Protein AF-A0A954L9C6-F1 (afdb_monomer_lite)

F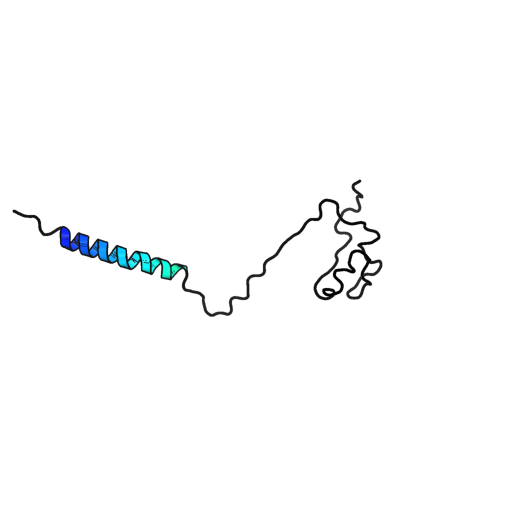oldseek 3Di:
DDDPDPPVVVVVVVVCCVVVVVVVVCVVPPPPPPPPPPPDDDDDDDDDPVDDDCVQQDFPDDDLDTDHGPVCVVVPVCSVPDDDDPPPDPPDDDD

Radius of gyration: 31.83 Å; chains: 1; bounding box: 58×34×86 Å

Structure (mmCIF, N/CA/C/O backbone):
data_AF-A0A954L9C6-F1
#
_entry.id   AF-A0A954L9C6-F1
#
loop_
_atom_site.group_PDB
_atom_site.id
_atom_site.type_symbol
_atom_site.label_atom_id
_atom_site.label_alt_id
_atom_site.label_comp_id
_atom_site.label_asym_id
_atom_site.label_entity_id
_atom_site.label_seq_id
_atom_site.pdbx_PDB_ins_code
_atom_site.Cartn_x
_atom_site.Cartn_y
_atom_site.Cartn_z
_atom_site.occupancy
_atom_site.B_iso_or_equiv
_atom_site.auth_seq_id
_atom_site.auth_comp_id
_atom_site.auth_asym_id
_atom_site.auth_atom_id
_atom_site.pdbx_PDB_model_num
ATOM 1 N N . MET A 1 1 ? -47.435 11.974 69.155 1.00 36.97 1 MET A N 1
ATOM 2 C CA . MET A 1 1 ? -46.127 11.388 68.784 1.00 36.97 1 MET A CA 1
ATOM 3 C C . MET A 1 1 ? -46.316 10.535 67.526 1.00 36.97 1 MET A C 1
ATOM 5 O O . MET A 1 1 ? -46.675 9.375 67.638 1.00 36.97 1 MET A O 1
ATOM 9 N N . PHE A 1 2 ? -46.179 11.115 66.326 1.00 45.31 2 PHE A N 1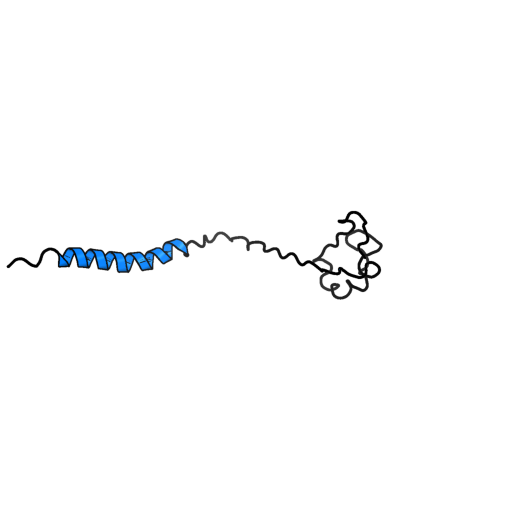
ATOM 10 C CA . PHE A 1 2 ? -46.410 10.421 65.044 1.00 45.31 2 PHE A CA 1
ATOM 11 C C . PHE A 1 2 ? -45.161 10.528 64.161 1.00 45.31 2 PHE A C 1
ATOM 13 O O . PHE A 1 2 ? -44.900 11.590 63.613 1.00 45.31 2 PHE A O 1
ATOM 20 N N . PHE A 1 3 ? -44.379 9.449 64.028 1.00 49.06 3 PHE A N 1
ATOM 21 C CA . PHE A 1 3 ? -43.142 9.469 63.222 1.00 49.06 3 PHE A CA 1
ATOM 22 C C . PHE A 1 3 ? -42.870 8.210 62.372 1.00 49.06 3 PHE A C 1
ATOM 24 O O . PHE A 1 3 ? -41.736 7.989 61.948 1.00 49.06 3 PHE A O 1
ATOM 31 N N . ILE A 1 4 ? -43.865 7.353 62.103 1.00 53.69 4 ILE A N 1
ATOM 32 C CA . ILE A 1 4 ? -43.578 5.966 61.659 1.00 53.69 4 ILE A CA 1
ATOM 33 C C . ILE A 1 4 ? -44.101 5.560 60.261 1.00 53.69 4 ILE A C 1
ATOM 35 O O . ILE A 1 4 ? -43.740 4.492 59.776 1.00 53.69 4 ILE A O 1
ATOM 39 N N . SER A 1 5 ? -44.830 6.403 59.518 1.00 55.19 5 SER A N 1
ATOM 40 C CA . SER A 1 5 ? -45.390 5.978 58.210 1.00 55.19 5 SER A CA 1
ATOM 41 C C . SER A 1 5 ? -44.496 6.254 56.975 1.00 55.19 5 SER A C 1
ATOM 43 O O . SER A 1 5 ? -44.640 5.600 55.944 1.00 55.19 5 SER A O 1
ATOM 45 N N . HIS A 1 6 ? -43.509 7.159 57.057 1.00 60.53 6 HIS A N 1
ATOM 46 C CA . HIS A 1 6 ? -42.669 7.538 55.899 1.00 60.53 6 HIS A CA 1
ATOM 47 C C . HIS A 1 6 ? -41.407 6.674 55.676 1.00 60.53 6 HIS A C 1
ATOM 49 O O . HIS A 1 6 ? -40.944 6.560 54.543 1.00 60.53 6 HIS A O 1
ATOM 55 N N . ARG A 1 7 ? -40.856 6.011 56.707 1.00 75.81 7 ARG A N 1
ATOM 56 C CA . ARG A 1 7 ? -39.571 5.282 56.583 1.00 75.81 7 ARG A CA 1
ATOM 57 C C . ARG A 1 7 ? -39.664 3.966 55.813 1.00 75.81 7 ARG A C 1
ATOM 59 O O . ARG A 1 7 ? -38.770 3.659 55.039 1.00 75.81 7 ARG A O 1
ATOM 66 N N . ARG A 1 8 ? -40.743 3.194 55.992 1.00 83.88 8 ARG A N 1
ATOM 67 C CA . ARG A 1 8 ? -40.904 1.877 55.339 1.00 83.88 8 ARG A CA 1
ATOM 68 C C . ARG A 1 8 ? -41.072 2.007 53.826 1.00 83.88 8 ARG A C 1
ATOM 70 O O . ARG A 1 8 ? -40.454 1.274 53.065 1.00 83.88 8 ARG A O 1
ATOM 77 N N . ARG A 1 9 ? -41.880 2.979 53.390 1.00 81.38 9 ARG A N 1
ATOM 78 C CA . ARG A 1 9 ? -42.115 3.252 51.967 1.00 81.38 9 ARG A CA 1
ATOM 79 C C . ARG A 1 9 ? -40.863 3.806 51.282 1.00 81.38 9 ARG A C 1
ATOM 81 O O . ARG A 1 9 ? -40.564 3.389 50.169 1.00 81.38 9 ARG A O 1
ATOM 88 N N . ALA A 1 10 ? -40.127 4.692 51.957 1.00 82.88 10 ALA A N 1
ATOM 89 C CA . ALA A 1 10 ? -38.850 5.206 51.466 1.00 82.88 10 ALA A CA 1
ATOM 90 C C . ALA A 1 10 ? -37.785 4.101 51.369 1.00 82.88 10 ALA A C 1
ATOM 92 O O . ALA A 1 10 ? -37.111 4.001 50.349 1.00 82.88 10 ALA A O 1
ATOM 93 N N . PHE A 1 11 ? -37.697 3.228 52.380 1.00 84.88 11 PHE A N 1
ATOM 94 C CA . PHE A 1 11 ? -36.783 2.084 52.384 1.00 84.88 11 PHE A CA 1
ATOM 95 C C . PHE A 1 11 ? -37.049 1.144 51.204 1.00 84.88 11 PHE A C 1
ATOM 97 O O . PHE A 1 11 ? -36.150 0.917 50.407 1.00 84.88 11 PHE A O 1
ATOM 104 N N . LEU A 1 12 ? -38.295 0.690 51.010 1.00 88.88 12 LEU A N 1
ATOM 105 C CA . LEU A 1 12 ? -38.642 -0.212 49.902 1.00 88.88 12 LEU A CA 1
ATOM 106 C C . LEU A 1 12 ? -38.383 0.407 48.517 1.00 88.88 12 LEU A C 1
ATOM 108 O O . LEU A 1 12 ? -37.944 -0.290 47.604 1.00 88.88 12 LEU A O 1
ATOM 112 N N . ARG A 1 13 ? -38.621 1.716 48.356 1.00 83.31 13 ARG A N 1
ATOM 113 C CA . ARG A 1 13 ? -38.305 2.449 47.118 1.00 83.31 13 ARG A CA 1
ATOM 114 C C . ARG A 1 13 ? -36.799 2.489 46.861 1.00 83.31 13 ARG A C 1
ATOM 116 O O . ARG A 1 13 ? -36.380 2.182 45.751 1.00 83.31 13 ARG A O 1
ATOM 123 N N . ALA A 1 14 ? -36.002 2.824 47.875 1.00 85.75 14 ALA A N 1
ATOM 124 C CA . ALA A 1 14 ? -34.547 2.859 47.761 1.00 85.75 14 ALA A CA 1
ATOM 125 C C . ALA A 1 14 ? -33.967 1.466 47.465 1.00 85.75 14 ALA A C 1
ATOM 127 O O . ALA A 1 14 ? -33.157 1.332 46.556 1.00 85.75 14 ALA A O 1
ATOM 128 N N . SER A 1 15 ? -34.438 0.416 48.149 1.00 87.19 15 SER A N 1
ATOM 129 C CA . SER A 1 15 ? -34.016 -0.968 47.895 1.00 87.19 15 SER A CA 1
ATOM 130 C C . SER A 1 15 ? -34.325 -1.417 46.466 1.00 87.19 15 SER A C 1
ATOM 132 O O . SER A 1 15 ? -33.480 -2.030 45.822 1.00 87.19 15 SER A O 1
ATOM 134 N N . GLY A 1 16 ? -35.512 -1.080 45.948 1.00 84.94 16 GLY A N 1
ATOM 135 C CA . GLY A 1 16 ? -35.889 -1.388 44.569 1.00 84.94 16 GLY A CA 1
ATOM 136 C C . GLY A 1 16 ? -34.987 -0.697 43.545 1.00 84.94 16 GLY A C 1
ATOM 137 O O . GLY A 1 16 ? -34.543 -1.340 42.602 1.00 84.94 16 GLY A O 1
ATOM 138 N N . VAL A 1 17 ? -34.656 0.581 43.759 1.00 84.69 17 VAL A N 1
ATOM 139 C CA . VAL A 1 17 ? -33.743 1.349 42.891 1.00 84.69 17 VAL A CA 1
ATOM 140 C C . VAL A 1 17 ? -32.325 0.769 42.928 1.00 84.69 17 VAL A C 1
ATOM 142 O O . VAL A 1 17 ? -31.730 0.575 41.872 1.00 84.69 17 VAL A O 1
ATOM 145 N N . SER A 1 18 ? -31.810 0.416 44.109 1.00 83.44 18 SER A N 1
ATOM 146 C CA . SER A 1 18 ? -30.466 -0.162 44.263 1.00 83.44 18 SER A CA 1
ATOM 147 C C . SER A 1 18 ? -30.310 -1.553 43.645 1.00 83.44 18 SER A C 1
ATOM 149 O O . SER A 1 18 ? -29.193 -1.936 43.319 1.00 83.44 18 SER A O 1
ATOM 151 N N . ILE A 1 19 ? -31.401 -2.308 43.480 1.00 82.25 19 ILE A N 1
ATOM 152 C CA . ILE A 1 19 ? -31.395 -3.607 42.786 1.00 82.25 19 ILE A CA 1
ATOM 153 C C . ILE A 1 19 ? -31.645 -3.414 41.283 1.00 82.25 19 ILE A C 1
ATOM 155 O O . ILE A 1 19 ? -30.985 -4.042 40.460 1.00 82.25 19 ILE A O 1
ATOM 159 N N . ALA A 1 20 ? -32.570 -2.526 40.912 1.00 80.94 20 ALA A N 1
ATOM 160 C CA . ALA A 1 20 ? -32.944 -2.298 39.521 1.00 80.94 20 ALA A CA 1
ATOM 161 C C . ALA A 1 20 ? -31.845 -1.598 38.704 1.00 80.94 20 ALA A C 1
ATOM 163 O O . ALA A 1 20 ? -31.662 -1.959 37.546 1.00 80.94 20 ALA A O 1
ATOM 164 N N . LEU A 1 21 ? -31.096 -0.639 39.271 1.00 73.00 21 LEU A N 1
ATOM 165 C CA .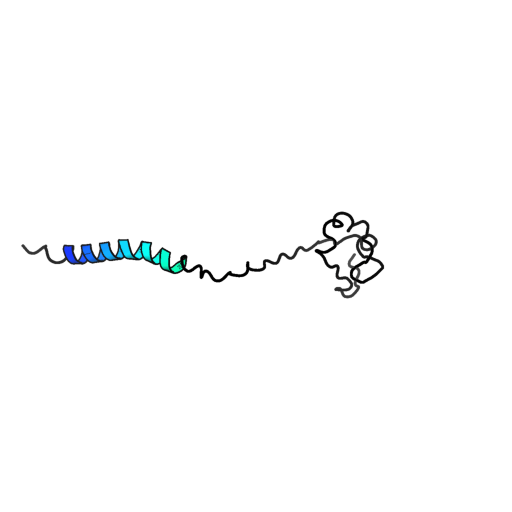 LEU A 1 21 ? -30.039 0.079 38.535 1.00 73.00 21 LEU A CA 1
ATOM 166 C C . LEU A 1 21 ? -28.901 -0.842 38.057 1.00 73.00 21 LEU A C 1
ATOM 168 O O . LEU A 1 21 ? -28.593 -0.810 36.867 1.00 73.00 21 LEU A O 1
ATOM 172 N N . PRO A 1 22 ? -28.300 -1.691 38.914 1.00 70.38 22 PRO A N 1
ATOM 173 C CA . PRO A 1 22 ? -27.285 -2.648 38.472 1.00 70.38 22 PRO A CA 1
ATOM 174 C C . PRO A 1 22 ? -27.828 -3.689 37.486 1.00 70.38 22 PRO A C 1
ATOM 176 O O . PRO A 1 22 ? -27.106 -4.133 36.600 1.00 70.38 22 PRO A O 1
ATOM 179 N N . LEU A 1 23 ? -29.106 -4.071 37.604 1.00 72.00 23 LEU A N 1
ATOM 180 C CA . LEU A 1 23 ? -29.745 -4.983 36.651 1.00 72.00 23 LEU A CA 1
ATOM 181 C C . LEU A 1 23 ? -30.043 -4.312 35.300 1.00 72.00 23 LEU A C 1
ATOM 183 O O . LEU A 1 23 ? -30.095 -5.003 34.285 1.00 72.00 23 LEU A O 1
ATOM 187 N N . LEU A 1 24 ? -30.190 -2.985 35.252 1.00 69.12 24 LEU A N 1
ATOM 188 C CA . LEU A 1 24 ? -30.410 -2.240 34.011 1.00 69.12 24 LEU A CA 1
ATOM 189 C C . LEU A 1 24 ? -29.154 -2.197 33.121 1.00 69.12 24 LEU A C 1
ATOM 191 O O . LEU A 1 24 ? -29.282 -2.245 31.900 1.00 69.12 24 LEU A O 1
ATOM 195 N N . GLU A 1 25 ? -27.952 -2.214 33.709 1.00 60.88 25 GLU A N 1
ATOM 196 C CA . GLU A 1 25 ? -26.686 -2.413 32.973 1.00 60.88 25 GLU A CA 1
ATOM 197 C C . GLU A 1 25 ? -26.664 -3.755 32.204 1.00 60.88 25 GLU A C 1
ATOM 199 O O . GLU A 1 25 ? -26.043 -3.859 31.147 1.00 60.88 25 GLU A O 1
ATOM 204 N N . SER A 1 26 ? -27.410 -4.770 32.665 1.00 58.84 26 SER A N 1
ATOM 205 C CA . SER A 1 26 ? -27.518 -6.073 31.986 1.00 58.84 26 SER A CA 1
ATOM 206 C C . SER A 1 26 ? -28.367 -6.018 30.706 1.00 58.84 26 SER A C 1
ATOM 208 O O . SER A 1 26 ? -28.101 -6.737 29.741 1.00 58.84 26 SER A O 1
ATOM 210 N N . VAL A 1 27 ? -29.356 -5.118 30.645 1.00 60.41 27 VAL A N 1
ATOM 211 C CA . VAL A 1 27 ? -30.283 -5.004 29.501 1.00 60.41 27 VAL A CA 1
ATOM 212 C C . VAL A 1 27 ? -29.618 -4.331 28.290 1.00 60.41 27 VAL A C 1
ATOM 214 O O . VAL A 1 27 ? -30.026 -4.569 27.158 1.00 60.41 27 VAL A O 1
ATOM 217 N N . GLY A 1 28 ? -28.555 -3.543 28.496 1.00 57.50 28 GLY A N 1
ATOM 218 C CA . GLY A 1 28 ? -27.862 -2.816 27.423 1.00 57.50 28 GLY A CA 1
ATOM 219 C C . GLY A 1 28 ? -26.629 -3.505 26.828 1.00 57.50 28 GLY A C 1
ATOM 220 O O . GLY A 1 28 ? -26.157 -3.080 25.776 1.00 57.50 28 GLY A O 1
ATOM 221 N N . ARG A 1 29 ? -26.079 -4.543 27.476 1.00 57.41 29 ARG A N 1
ATOM 222 C CA . ARG A 1 29 ? -24.829 -5.200 27.032 1.00 57.41 29 ARG A CA 1
ATOM 223 C C . ARG A 1 29 ? -24.917 -6.721 26.860 1.00 57.41 29 ARG A C 1
ATOM 225 O O . ARG A 1 29 ? -23.933 -7.331 26.454 1.00 57.41 29 ARG A O 1
ATOM 232 N N . GLY A 1 30 ? -26.067 -7.329 27.160 1.00 56.06 30 GLY A N 1
ATOM 233 C CA . GLY A 1 30 ? -26.214 -8.786 27.259 1.00 56.06 30 GLY A CA 1
ATOM 234 C C . GLY A 1 30 ? -26.975 -9.482 26.131 1.00 56.06 30 GLY A C 1
ATOM 235 O O . GLY A 1 30 ? -27.000 -10.708 26.109 1.00 56.06 30 GLY A O 1
ATOM 236 N N . GLN A 1 31 ? -27.572 -8.760 25.180 1.00 54.59 31 GLN A N 1
ATOM 237 C CA . GLN A 1 31 ? -28.095 -9.384 23.960 1.00 54.59 31 GLN A CA 1
ATOM 238 C C . GLN A 1 31 ? -27.013 -9.389 22.881 1.00 54.59 31 GLN A C 1
ATOM 240 O O . GLN A 1 31 ? -27.146 -8.773 21.829 1.00 54.59 31 GLN A O 1
ATOM 245 N N . ALA A 1 32 ? -25.930 -10.120 23.147 1.00 56.66 32 ALA A N 1
ATOM 246 C CA . ALA A 1 32 ? -25.240 -10.784 22.055 1.00 56.66 32 ALA A CA 1
ATOM 247 C C . ALA A 1 32 ? -26.222 -11.843 21.546 1.00 56.66 32 ALA A C 1
ATOM 249 O O . ALA A 1 32 ? -26.316 -12.942 22.095 1.00 56.66 32 ALA A O 1
ATOM 250 N N . THR A 1 33 ? -27.044 -11.473 20.567 1.00 54.09 33 THR A N 1
ATOM 251 C CA . THR A 1 33 ? -27.762 -12.455 19.770 1.00 54.09 33 THR A CA 1
ATOM 252 C C . THR A 1 33 ? -26.704 -13.435 19.276 1.00 54.09 33 THR A C 1
ATOM 254 O O . THR A 1 33 ? -25.757 -13.053 18.597 1.00 54.09 33 THR A O 1
ATOM 257 N N . SER A 1 34 ? -26.827 -14.704 19.662 1.00 52.72 34 SER A N 1
ATOM 258 C CA . SER A 1 34 ? -25.995 -15.807 19.164 1.00 52.72 34 SER A CA 1
ATOM 259 C C . SER A 1 34 ? -26.302 -16.114 17.689 1.00 52.72 34 SER A C 1
ATOM 261 O O . SER A 1 34 ? -26.211 -17.257 17.250 1.00 52.72 34 SER A O 1
ATOM 263 N N . GLU A 1 35 ? -26.699 -15.113 16.910 1.00 59.88 35 GLU A N 1
ATOM 264 C CA . GLU A 1 35 ? -26.461 -15.155 15.482 1.00 59.88 35 GLU A CA 1
ATOM 265 C C . GLU A 1 35 ? -24.968 -14.914 15.314 1.00 59.88 35 GLU A C 1
ATOM 267 O O . GLU A 1 35 ? -24.395 -14.066 16.003 1.00 59.88 35 GLU A O 1
ATOM 272 N N . ALA A 1 36 ? -24.317 -15.691 14.452 1.00 61.25 36 ALA A N 1
ATOM 273 C CA . ALA A 1 36 ? -22.953 -15.409 14.044 1.00 61.25 36 ALA A CA 1
ATOM 274 C C . ALA A 1 36 ? -22.934 -13.984 13.476 1.00 61.25 36 ALA A C 1
ATOM 276 O O . ALA A 1 36 ? -23.236 -13.769 12.307 1.00 61.25 36 ALA A O 1
ATOM 277 N N . THR A 1 37 ? -22.665 -13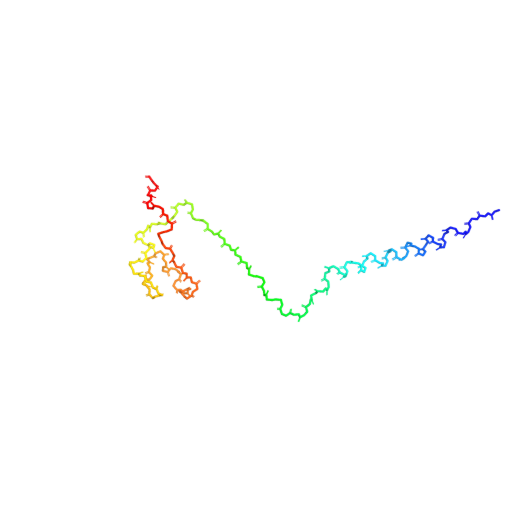.000 14.336 1.00 61.06 37 THR A N 1
ATOM 278 C CA . THR A 1 37 ? -22.525 -11.611 13.940 1.00 61.06 37 THR A CA 1
ATOM 279 C C . THR A 1 37 ? -21.263 -11.618 13.114 1.00 61.06 37 THR A C 1
ATOM 281 O O . THR A 1 37 ? -20.162 -11.747 13.655 1.00 61.06 37 THR A O 1
ATOM 284 N N . GLU A 1 38 ? -21.447 -11.616 11.797 1.00 75.62 38 GLU A N 1
ATOM 285 C CA . GLU A 1 38 ? -20.368 -11.558 10.832 1.00 75.62 38 GLU A CA 1
ATOM 286 C C . GLU A 1 38 ? -19.419 -10.457 11.301 1.00 75.62 38 GLU A C 1
ATOM 288 O O . GLU A 1 38 ? -19.846 -9.328 11.567 1.00 75.62 38 GLU A O 1
ATOM 293 N N . THR A 1 39 ? -18.156 -10.818 11.542 1.00 80.88 39 THR A N 1
ATOM 294 C CA . THR A 1 39 ? -17.174 -9.893 12.108 1.00 80.88 39 THR A CA 1
ATOM 295 C C . THR A 1 39 ? -17.222 -8.582 11.325 1.00 80.88 39 THR A C 1
ATOM 297 O O . THR A 1 39 ? -17.028 -8.613 10.106 1.00 80.88 39 THR A O 1
ATOM 300 N N . PRO A 1 40 ? -17.487 -7.432 11.977 1.00 85.12 40 PRO A N 1
ATOM 301 C CA . PRO A 1 40 ? -17.688 -6.184 11.258 1.00 85.12 40 PRO A CA 1
ATOM 302 C C . PRO A 1 40 ? -16.436 -5.857 10.442 1.00 85.12 40 PRO A C 1
ATOM 304 O O . PRO A 1 40 ? -15.326 -5.818 10.982 1.00 85.12 40 PRO A O 1
ATOM 307 N N . ARG A 1 41 ? -16.608 -5.629 9.135 1.00 87.94 41 ARG A N 1
ATOM 308 C CA . ARG A 1 41 ? -15.506 -5.258 8.237 1.00 87.94 41 ARG A CA 1
ATOM 309 C C . ARG A 1 41 ? -14.942 -3.902 8.660 1.00 87.94 41 ARG A C 1
ATOM 311 O O . ARG A 1 41 ? -15.680 -2.928 8.781 1.00 87.94 41 ARG A O 1
ATOM 318 N N . ARG A 1 42 ? -13.628 -3.840 8.880 1.00 91.81 42 ARG A N 1
ATOM 319 C CA . ARG A 1 42 ? -12.896 -2.615 9.237 1.00 91.81 42 ARG A CA 1
ATOM 320 C C . ARG A 1 42 ? -12.050 -2.179 8.044 1.00 91.81 42 ARG A C 1
ATOM 322 O O . ARG A 1 42 ? -11.363 -3.008 7.457 1.00 91.81 42 ARG A O 1
ATOM 329 N N . MET A 1 43 ? -12.103 -0.895 7.697 1.00 94.31 43 MET A N 1
ATOM 330 C CA . MET A 1 43 ? -11.347 -0.302 6.590 1.00 94.31 43 MET A CA 1
ATOM 331 C C . MET A 1 43 ? -10.344 0.712 7.135 1.00 94.31 43 MET A C 1
ATOM 333 O O . MET A 1 43 ? -10.682 1.512 8.005 1.00 94.31 43 MET A O 1
ATOM 337 N N . VAL A 1 44 ? -9.124 0.681 6.602 1.00 94.25 44 VAL A N 1
ATOM 338 C CA . VAL A 1 44 ? -8.078 1.671 6.874 1.00 94.25 44 VAL A CA 1
ATOM 339 C C . VAL A 1 44 ? -7.601 2.225 5.537 1.00 94.25 44 VAL A C 1
ATOM 341 O O . VAL A 1 44 ? -7.253 1.457 4.643 1.00 94.25 44 VAL A O 1
ATOM 344 N N . CYS A 1 45 ? -7.582 3.550 5.410 1.00 93.38 45 CYS A N 1
ATOM 345 C CA . CYS A 1 45 ? -7.028 4.249 4.253 1.00 93.38 45 CYS A CA 1
ATOM 346 C C . CYS A 1 45 ? -5.698 4.878 4.659 1.00 93.38 45 CYS A C 1
ATOM 348 O O . CYS A 1 45 ? -5.665 5.691 5.582 1.00 93.38 45 CYS A O 1
ATOM 350 N N . VAL A 1 46 ? -4.615 4.514 3.976 1.00 91.06 46 VAL A N 1
ATOM 351 C CA . VAL A 1 46 ? -3.282 5.082 4.209 1.00 91.06 46 VAL A CA 1
ATOM 352 C C . VAL A 1 46 ? -2.895 5.905 2.990 1.00 91.06 46 VAL A C 1
ATOM 354 O O . VAL A 1 46 ? -2.835 5.381 1.879 1.00 91.06 46 VAL A O 1
ATOM 357 N N . GLY A 1 47 ? -2.655 7.197 3.199 1.00 89.25 47 GLY A N 1
ATOM 358 C CA . GLY A 1 47 ? -2.080 8.079 2.189 1.00 89.25 47 GLY A CA 1
ATOM 359 C C . GLY A 1 47 ? -0.557 8.078 2.281 1.00 89.25 47 GLY A C 1
ATOM 360 O O . GLY A 1 47 ? -0.002 8.029 3.376 1.00 89.25 47 GLY A O 1
ATOM 361 N N . ASN A 1 48 ? 0.116 8.146 1.136 1.00 86.06 48 ASN A N 1
ATOM 362 C CA . ASN A 1 48 ? 1.549 8.406 1.068 1.00 86.06 48 ASN A CA 1
ATOM 363 C C . ASN A 1 48 ? 1.758 9.826 0.527 1.00 86.06 48 ASN A C 1
ATOM 365 O O . ASN A 1 48 ? 1.530 10.061 -0.658 1.00 86.06 48 ASN A O 1
ATOM 369 N N . GLU A 1 49 ? 2.164 10.758 1.392 1.00 80.88 49 GLU A N 1
ATOM 370 C CA . GLU A 1 49 ? 2.166 12.201 1.104 1.00 80.88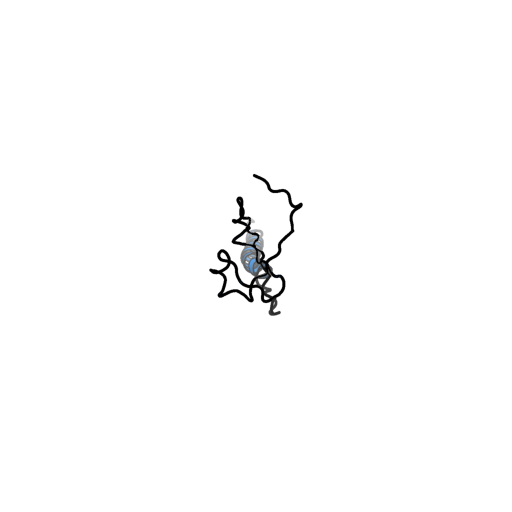 49 GLU A CA 1
ATOM 371 C C . GLU A 1 49 ? 3.077 12.609 -0.065 1.00 80.88 49 GLU A C 1
ATOM 373 O O . GLU A 1 49 ? 2.735 13.522 -0.810 1.00 80.88 49 GLU A O 1
ATOM 378 N N . PHE A 1 50 ? 4.194 11.905 -0.275 1.00 83.69 50 PHE A N 1
ATOM 379 C CA . PHE A 1 50 ? 5.138 12.180 -1.371 1.00 83.69 50 PHE A CA 1
ATOM 380 C C . PHE A 1 50 ? 5.102 11.127 -2.487 1.00 83.69 50 PHE A C 1
ATOM 382 O O . PHE A 1 50 ? 5.876 11.193 -3.442 1.00 83.69 50 PHE A O 1
ATOM 389 N N . GLY A 1 51 ? 4.200 10.150 -2.386 1.00 84.75 51 GLY A N 1
ATOM 390 C CA . GLY A 1 51 ? 4.101 9.060 -3.347 1.00 84.75 51 GLY A CA 1
ATOM 391 C C . GLY A 1 51 ? 5.343 8.160 -3.384 1.00 84.75 51 GLY A C 1
ATOM 392 O O . GLY A 1 51 ? 6.137 8.078 -2.446 1.00 84.75 51 GLY A O 1
ATOM 393 N N . MET A 1 52 ? 5.474 7.406 -4.470 1.00 88.12 52 MET A N 1
ATOM 394 C CA . MET A 1 52 ? 6.588 6.487 -4.710 1.00 88.12 52 MET A CA 1
ATOM 395 C C . MET A 1 52 ? 7.187 6.769 -6.078 1.00 88.12 52 MET A C 1
ATOM 397 O O . MET A 1 52 ? 6.501 7.298 -6.952 1.00 88.12 52 MET A O 1
ATOM 401 N N . PHE A 1 53 ? 8.447 6.379 -6.288 1.00 90.81 53 PHE A N 1
ATOM 402 C CA . PHE A 1 53 ? 9.083 6.513 -7.595 1.00 90.81 53 PHE A CA 1
ATOM 403 C C . PHE A 1 53 ? 8.309 5.697 -8.652 1.00 90.81 53 PHE A C 1
ATOM 405 O O . PHE A 1 53 ? 8.340 4.462 -8.599 1.00 90.81 53 PHE A O 1
ATOM 412 N N . PRO A 1 54 ? 7.638 6.340 -9.633 1.00 88.81 54 PRO A N 1
ATOM 413 C CA . PRO A 1 54 ? 6.700 5.642 -10.515 1.00 88.81 54 PRO A CA 1
ATOM 414 C C . PRO A 1 54 ? 7.355 4.531 -11.337 1.00 88.81 54 PRO A C 1
ATOM 416 O O . PRO A 1 54 ? 6.756 3.473 -11.515 1.00 88.81 54 PRO A O 1
ATOM 419 N N . GLY A 1 55 ? 8.602 4.742 -11.774 1.00 90.69 55 GLY A N 1
ATOM 420 C CA . GLY A 1 55 ? 9.342 3.795 -12.613 1.00 90.69 55 GLY A CA 1
ATOM 421 C C . GLY A 1 55 ? 9.722 2.484 -11.920 1.00 90.69 55 GLY A C 1
ATOM 422 O O . GLY A 1 55 ? 10.033 1.516 -12.604 1.00 90.69 55 GLY A O 1
ATOM 423 N N . ALA A 1 56 ? 9.683 2.430 -10.585 1.00 94.31 56 ALA A N 1
ATOM 424 C CA . ALA A 1 56 ? 9.932 1.205 -9.823 1.00 94.31 56 ALA A CA 1
ATOM 425 C C . ALA A 1 56 ? 8.702 0.716 -9.043 1.00 94.31 56 ALA A C 1
ATOM 427 O O . ALA A 1 56 ? 8.804 -0.295 -8.348 1.00 94.31 56 ALA A O 1
ATOM 428 N N . PHE A 1 57 ? 7.569 1.422 -9.135 1.00 93.81 57 PHE A N 1
ATOM 429 C CA . PHE A 1 57 ? 6.324 1.070 -8.453 1.00 93.81 57 PHE A CA 1
ATOM 430 C C . PHE A 1 57 ? 5.312 0.421 -9.403 1.00 93.81 57 PHE A C 1
ATOM 432 O O . PHE A 1 57 ? 4.819 -0.665 -9.104 1.00 93.81 57 PHE A O 1
ATOM 439 N N . TRP A 1 58 ? 5.038 1.030 -10.560 1.00 93.56 58 TRP A N 1
ATOM 440 C CA . TRP A 1 58 ? 3.985 0.562 -11.467 1.00 93.56 58 TRP A CA 1
ATOM 441 C C . TRP A 1 58 ? 4.468 -0.556 -12.412 1.00 93.56 58 TRP A C 1
ATOM 443 O O . TRP A 1 58 ? 5.465 -0.361 -13.109 1.00 93.56 58 TRP A O 1
ATOM 453 N N . PRO A 1 59 ? 3.776 -1.711 -12.473 1.00 94.50 59 PRO A N 1
ATOM 454 C CA . PRO A 1 59 ? 4.032 -2.760 -13.458 1.00 94.50 59 PRO A CA 1
ATOM 455 C C . PRO A 1 59 ? 3.768 -2.290 -14.895 1.00 94.50 59 PRO A C 1
ATOM 457 O O . PRO A 1 59 ? 2.904 -1.445 -15.129 1.00 94.50 59 PRO A O 1
ATOM 460 N N . ALA A 1 60 ? 4.484 -2.876 -15.859 1.00 91.94 60 ALA A N 1
ATOM 461 C CA . ALA A 1 60 ? 4.278 -2.610 -17.287 1.00 91.94 60 ALA A CA 1
ATOM 462 C C . ALA A 1 60 ? 3.030 -3.313 -17.850 1.00 91.94 60 ALA A C 1
ATOM 464 O O . ALA A 1 60 ? 2.389 -2.812 -18.771 1.00 91.94 60 ALA A O 1
ATOM 465 N N . GLU A 1 61 ? 2.693 -4.474 -17.290 1.00 93.25 61 GLU A N 1
ATOM 466 C CA . GLU A 1 61 ? 1.561 -5.298 -17.706 1.00 93.25 61 GLU A CA 1
ATOM 467 C C . GLU A 1 61 ? 0.393 -5.169 -16.724 1.00 93.25 61 GLU A C 1
ATOM 469 O O . GLU A 1 61 ? 0.573 -4.880 -15.539 1.00 93.25 61 GLU A O 1
ATOM 474 N N . THR A 1 62 ? -0.817 -5.418 -17.223 1.00 92.00 62 THR A N 1
ATOM 475 C CA . THR A 1 62 ? -2.045 -5.456 -16.418 1.00 92.00 62 THR A CA 1
ATOM 476 C C . THR A 1 62 ? -2.523 -6.896 -16.233 1.00 92.00 62 THR A C 1
ATOM 478 O O . THR A 1 62 ? -2.051 -7.811 -16.903 1.00 92.00 62 THR A O 1
ATOM 481 N N . GLY A 1 63 ? -3.483 -7.104 -15.331 1.00 92.81 63 GLY A N 1
ATOM 482 C CA . GLY A 1 63 ? -4.074 -8.417 -15.065 1.00 92.81 63 GLY A CA 1
ATOM 483 C C . GLY A 1 63 ? -3.645 -9.000 -13.723 1.00 92.81 63 GLY A C 1
ATOM 484 O O . GLY A 1 63 ? -2.901 -8.382 -12.971 1.00 92.81 63 GLY A O 1
ATOM 485 N N . ARG A 1 64 ? -4.146 -10.191 -13.384 1.00 91.69 64 ARG A N 1
ATOM 486 C CA . ARG A 1 64 ? -3.883 -10.804 -12.073 1.00 91.69 64 ARG A CA 1
ATOM 487 C C . ARG A 1 64 ? -2.409 -11.150 -11.871 1.00 91.69 64 ARG A C 1
ATOM 489 O O . ARG A 1 64 ? -1.919 -11.003 -10.754 1.00 91.69 64 ARG A O 1
ATOM 496 N N . ASP A 1 65 ? -1.713 -11.522 -12.944 1.00 92.81 65 ASP A N 1
ATOM 497 C CA . ASP A 1 65 ? -0.398 -12.174 -12.902 1.00 92.81 65 ASP A CA 1
ATOM 498 C C . ASP A 1 65 ? 0.769 -11.274 -13.347 1.00 92.81 65 ASP A C 1
ATOM 500 O O . ASP A 1 65 ? 1.847 -11.771 -13.655 1.00 92.81 65 ASP A O 1
ATOM 504 N N . TYR A 1 66 ? 0.601 -9.941 -13.326 1.00 94.25 66 TYR A N 1
ATOM 505 C CA . TYR A 1 66 ? 1.690 -8.996 -13.631 1.00 94.25 66 TYR A CA 1
ATOM 506 C C . TYR A 1 66 ? 2.974 -9.289 -12.827 1.00 94.25 66 TYR A C 1
ATOM 508 O O . TYR A 1 66 ? 2.920 -9.731 -11.676 1.00 94.25 66 TYR A O 1
ATOM 516 N N . ALA A 1 67 ? 4.149 -8.999 -13.377 1.00 94.44 67 ALA A N 1
ATOM 517 C CA . ALA A 1 67 ? 5.397 -9.128 -12.626 1.00 94.44 67 ALA A CA 1
ATOM 518 C C . ALA A 1 67 ? 5.514 -8.042 -11.538 1.00 94.44 67 ALA A C 1
ATOM 520 O O . ALA A 1 67 ? 5.280 -6.860 -11.803 1.00 94.44 67 ALA A O 1
ATOM 521 N N . LEU A 1 68 ? 5.885 -8.427 -10.310 1.00 95.69 68 LEU A N 1
ATOM 522 C CA . LEU A 1 68 ? 6.137 -7.458 -9.238 1.00 95.69 68 LEU A CA 1
ATOM 523 C C . LEU A 1 68 ? 7.331 -6.568 -9.595 1.00 95.69 68 LEU A C 1
ATOM 525 O O . LEU A 1 68 ? 8.358 -7.037 -10.0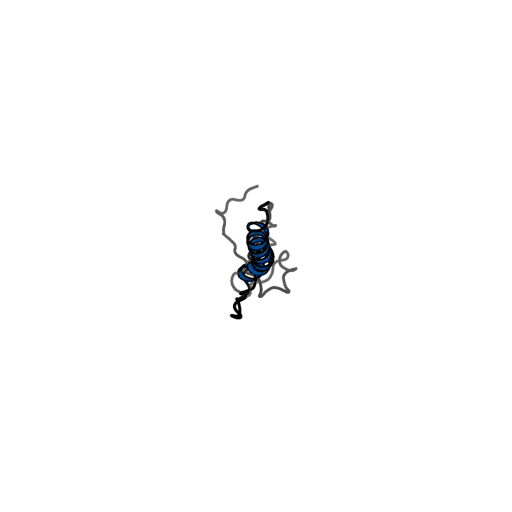79 1.00 95.69 68 LEU A O 1
ATOM 529 N N . THR A 1 69 ? 7.185 -5.275 -9.333 1.00 96.12 69 THR A N 1
ATOM 530 C CA . THR A 1 69 ? 8.248 -4.284 -9.489 1.00 96.12 69 THR A CA 1
ATOM 531 C C . THR A 1 69 ? 9.141 -4.244 -8.250 1.00 96.12 69 THR A C 1
ATOM 533 O O . THR A 1 69 ? 8.781 -4.751 -7.186 1.00 96.12 69 THR A O 1
ATOM 536 N N . SER A 1 70 ? 10.307 -3.599 -8.355 1.00 96.62 70 SER A N 1
ATOM 537 C CA . SER A 1 70 ? 11.280 -3.545 -7.255 1.00 96.62 70 SER A CA 1
ATOM 538 C C . SER A 1 70 ? 10.694 -3.010 -5.942 1.00 96.62 70 SER A C 1
ATOM 540 O O . SER A 1 70 ? 11.078 -3.499 -4.882 1.00 96.62 70 SER A O 1
ATOM 542 N N . LEU A 1 71 ? 9.782 -2.030 -5.988 1.00 95.62 71 LEU A N 1
ATOM 543 C CA . LEU A 1 71 ? 9.161 -1.470 -4.779 1.00 95.62 71 LEU A CA 1
ATOM 544 C C . LEU A 1 71 ? 8.018 -2.335 -4.226 1.00 95.62 71 LEU A C 1
ATOM 546 O O . LEU A 1 71 ? 7.641 -2.174 -3.069 1.00 95.62 71 LEU A O 1
ATOM 550 N N . LEU A 1 72 ? 7.491 -3.273 -5.017 1.00 95.50 72 LEU A N 1
ATOM 551 C CA . LEU A 1 72 ? 6.460 -4.226 -4.596 1.00 95.50 72 LEU A CA 1
ATOM 552 C C . LEU A 1 72 ? 7.037 -5.585 -4.179 1.00 95.50 72 LEU A C 1
ATOM 554 O O . LEU A 1 72 ? 6.317 -6.395 -3.598 1.00 95.50 72 LEU A O 1
ATOM 558 N N . GLN A 1 73 ? 8.327 -5.834 -4.424 1.00 96.75 73 GLN A N 1
ATOM 559 C CA . GLN A 1 73 ? 9.003 -7.079 -4.055 1.00 96.75 73 GLN A CA 1
ATOM 560 C C . GLN A 1 73 ? 8.829 -7.471 -2.573 1.00 96.75 73 GLN A C 1
ATOM 562 O O . GLN A 1 73 ? 8.589 -8.651 -2.309 1.00 96.75 73 GLN A O 1
ATOM 567 N N . PRO A 1 74 ? 8.863 -6.539 -1.594 1.00 96.25 74 PRO A N 1
ATOM 568 C CA . PRO A 1 74 ? 8.608 -6.878 -0.191 1.00 96.25 74 PRO A CA 1
ATOM 569 C C . PRO A 1 74 ? 7.202 -7.441 0.071 1.00 96.25 74 PRO A C 1
ATOM 571 O O . PRO A 1 74 ? 6.999 -8.153 1.050 1.00 96.25 74 PRO A O 1
ATOM 574 N N . LEU A 1 75 ? 6.233 -7.158 -0.806 1.00 95.44 75 LEU A N 1
ATOM 575 C CA . LEU A 1 75 ? 4.854 -7.646 -0.712 1.00 95.44 75 LEU A CA 1
ATOM 576 C C . LEU A 1 75 ? 4.637 -8.983 -1.438 1.00 95.44 75 LEU A C 1
ATOM 578 O O . LEU A 1 75 ? 3.500 -9.444 -1.521 1.00 95.44 75 LEU A O 1
ATOM 582 N N . ALA A 1 76 ? 5.692 -9.635 -1.942 1.00 96.25 76 ALA A N 1
ATOM 583 C CA . ALA A 1 76 ? 5.571 -10.874 -2.712 1.00 96.25 76 ALA A CA 1
ATOM 584 C C . ALA A 1 76 ? 4.807 -11.986 -1.972 1.00 96.25 76 ALA A C 1
ATOM 586 O O . ALA A 1 76 ? 3.983 -12.668 -2.577 1.00 96.25 76 ALA A O 1
ATOM 587 N N . ALA A 1 77 ? 5.003 -12.113 -0.655 1.00 97.81 77 ALA A N 1
ATOM 588 C CA . ALA A 1 77 ? 4.284 -13.081 0.180 1.00 97.81 77 ALA A CA 1
ATOM 589 C C . ALA A 1 77 ? 2.762 -12.833 0.249 1.00 97.81 77 ALA A C 1
ATOM 591 O O . ALA A 1 77 ? 2.001 -13.719 0.629 1.00 97.81 77 ALA A O 1
ATOM 592 N N . HIS A 1 78 ? 2.307 -11.636 -0.125 1.00 96.38 78 HIS A N 1
ATOM 593 C CA . HIS A 1 78 ? 0.910 -11.216 -0.082 1.00 96.38 78 HIS A CA 1
ATOM 594 C C . HIS A 1 78 ? 0.305 -11.038 -1.473 1.00 96.38 78 HIS A C 1
ATOM 596 O O . HIS A 1 78 ? -0.710 -10.362 -1.590 1.00 96.38 78 HIS A O 1
ATOM 602 N N . ARG A 1 79 ? 0.892 -11.623 -2.525 1.00 94.00 79 ARG A N 1
ATOM 603 C CA . ARG A 1 79 ? 0.468 -11.376 -3.909 1.00 94.00 79 ARG A CA 1
ATOM 604 C C . ARG A 1 79 ? -1.035 -11.570 -4.156 1.00 94.00 79 ARG A C 1
ATOM 606 O O . ARG A 1 79 ? -1.637 -10.763 -4.855 1.00 94.00 79 ARG A O 1
ATOM 613 N N . ASP A 1 80 ? -1.649 -12.578 -3.546 1.00 95.81 80 ASP A N 1
ATOM 614 C CA . ASP A 1 80 ? -3.091 -12.835 -3.673 1.00 95.81 80 ASP A CA 1
ATOM 615 C C . ASP A 1 80 ? -3.979 -11.942 -2.785 1.00 95.81 80 ASP A C 1
ATOM 617 O O . ASP A 1 80 ? -5.202 -12.034 -2.844 1.00 95.81 80 ASP A O 1
ATOM 621 N N . ASN A 1 81 ? -3.381 -11.074 -1.965 1.00 95.88 81 ASN A N 1
ATOM 622 C CA . ASN A 1 81 ? -4.064 -10.257 -0.958 1.00 95.88 81 ASN A CA 1
ATOM 623 C C . ASN A 1 81 ? -4.026 -8.750 -1.255 1.00 95.88 81 ASN A C 1
ATOM 625 O O . ASN A 1 81 ? -4.427 -7.955 -0.405 1.00 95.88 81 ASN A O 1
ATOM 629 N N . PHE A 1 82 ? -3.547 -8.328 -2.428 1.00 94.75 82 PHE A N 1
ATOM 630 C CA . PHE A 1 82 ? -3.627 -6.925 -2.832 1.00 94.75 82 PHE A CA 1
ATOM 631 C C . PHE A 1 82 ? -3.928 -6.757 -4.318 1.00 94.75 82 PHE A C 1
ATOM 633 O O . PHE A 1 82 ? -3.725 -7.646 -5.140 1.00 94.75 82 PHE A O 1
ATOM 640 N N . THR A 1 83 ? -4.444 -5.582 -4.663 1.00 94.44 83 THR A N 1
ATOM 641 C CA . THR A 1 83 ? -4.707 -5.180 -6.043 1.00 94.44 83 THR A CA 1
ATOM 642 C C . THR A 1 83 ? -4.175 -3.779 -6.246 1.00 94.44 83 THR A C 1
ATOM 644 O O . THR A 1 83 ? -4.345 -2.907 -5.394 1.00 94.44 83 THR A O 1
ATOM 647 N N . LEU A 1 84 ? -3.504 -3.585 -7.374 1.00 93.69 84 LEU A N 1
ATOM 648 C CA . LEU A 1 84 ? -2.877 -2.329 -7.723 1.00 93.69 84 LEU A CA 1
ATOM 649 C C . LEU A 1 84 ? -3.734 -1.596 -8.757 1.00 93.69 84 LEU A C 1
ATOM 651 O O . LEU A 1 84 ? -4.004 -2.130 -9.830 1.00 93.69 84 LEU A O 1
ATOM 655 N N . PHE A 1 85 ? -4.142 -0.370 -8.434 1.00 92.31 85 PHE A N 1
ATOM 656 C CA . PHE A 1 85 ? -4.900 0.505 -9.328 1.00 92.31 85 PHE A CA 1
ATOM 657 C C . PHE A 1 85 ? -4.038 1.704 -9.715 1.00 92.31 85 PHE A C 1
ATOM 659 O O . PHE A 1 85 ? -3.506 2.386 -8.842 1.00 92.31 85 PHE A O 1
ATOM 666 N N . SER A 1 86 ? -3.900 1.956 -11.014 1.00 89.88 86 SER A N 1
ATOM 667 C CA . SER A 1 86 ? -3.163 3.090 -11.583 1.00 89.88 86 SER A CA 1
ATOM 668 C C . SER A 1 86 ? -4.100 3.988 -12.398 1.00 89.88 86 SER A C 1
ATOM 670 O O . SER A 1 86 ? -5.247 3.616 -12.641 1.00 89.88 86 SER A O 1
ATOM 672 N N . HIS A 1 87 ? -3.615 5.159 -12.829 1.00 88.25 87 HIS A N 1
ATOM 673 C CA . HIS A 1 87 ? -4.376 6.123 -13.644 1.00 88.25 87 HIS A CA 1
ATOM 674 C C . HIS A 1 87 ? -5.646 6.659 -12.954 1.00 88.25 87 HIS A C 1
ATOM 676 O O . HIS A 1 87 ? -6.659 6.916 -13.600 1.00 88.25 87 HIS A O 1
ATOM 682 N N . LEU A 1 88 ? -5.597 6.811 -11.626 1.00 88.44 88 LEU A N 1
ATOM 683 C CA . LEU A 1 88 ? -6.678 7.411 -10.830 1.00 88.44 88 LEU A CA 1
ATOM 684 C C . LEU A 1 88 ? -6.531 8.933 -10.674 1.00 88.44 88 LEU A C 1
ATOM 686 O O . LEU A 1 88 ? -7.273 9.557 -9.919 1.00 88.44 88 LEU A O 1
ATOM 690 N N . ASP A 1 89 ? -5.567 9.526 -11.369 1.00 83.56 89 ASP A N 1
ATOM 691 C CA . ASP A 1 89 ? -5.288 10.951 -11.393 1.00 83.56 89 ASP A CA 1
ATOM 692 C C . ASP A 1 89 ? -5.493 11.531 -12.801 1.00 83.56 89 ASP A C 1
ATOM 694 O O . ASP A 1 89 ? -5.599 10.825 -13.801 1.00 83.56 89 ASP A O 1
ATOM 698 N N . HIS A 1 90 ? -5.526 12.857 -12.890 1.00 82.75 90 HIS A N 1
ATOM 699 C CA . HIS A 1 90 ? -5.676 13.603 -14.144 1.00 82.75 90 HIS A CA 1
ATOM 700 C C . HIS A 1 90 ? -4.351 13.758 -14.926 1.00 82.75 90 HIS A C 1
ATOM 702 O O . HIS A 1 90 ? -4.206 14.685 -15.721 1.00 82.75 90 HIS A O 1
ATOM 708 N N . GLY A 1 91 ? -3.363 12.884 -14.689 1.00 75.50 91 GLY A N 1
ATOM 709 C CA . GLY A 1 91 ? -2.074 12.869 -15.394 1.00 75.50 91 GLY A CA 1
ATOM 710 C C . GLY A 1 91 ? -1.201 14.104 -15.150 1.00 75.50 91 GLY A C 1
ATOM 711 O O . GLY A 1 91 ? -0.263 14.363 -15.908 1.00 75.50 91 GLY A O 1
ATOM 712 N N . LEU A 1 92 ? -1.508 14.882 -14.109 1.00 71.38 92 LEU A N 1
ATOM 713 C CA . LEU A 1 92 ? -0.738 16.065 -13.745 1.00 71.38 92 LEU A CA 1
ATOM 714 C C . LEU A 1 92 ? 0.424 15.627 -12.858 1.00 71.38 92 LEU A C 1
ATOM 716 O O . LEU A 1 92 ? 0.227 15.174 -11.734 1.00 71.38 92 LEU A O 1
ATOM 720 N N . LYS A 1 93 ? 1.650 15.778 -13.357 1.00 65.88 93 LYS A N 1
ATOM 721 C CA . LYS A 1 93 ? 2.853 15.542 -12.558 1.00 65.88 93 LYS A CA 1
ATOM 722 C C . LYS A 1 93 ? 3.088 16.773 -11.685 1.00 65.88 93 LYS A C 1
ATOM 724 O O . LYS A 1 93 ? 3.520 17.804 -12.186 1.00 65.88 93 LYS A O 1
ATOM 729 N N . GLY A 1 94 ? 2.723 16.676 -10.408 1.00 55.28 94 GLY A N 1
ATOM 730 C CA . GLY A 1 94 ? 2.977 17.707 -9.405 1.00 55.28 94 GLY A CA 1
ATOM 731 C C . GLY A 1 94 ? 4.394 17.588 -8.852 1.00 55.28 94 GLY A C 1
ATOM 732 O O . GLY A 1 94 ? 4.660 16.702 -8.041 1.00 55.28 94 GLY A O 1
ATOM 733 N N . GLY A 1 95 ? 5.271 18.473 -9.322 1.00 48.25 95 GLY A N 1
ATOM 734 C CA . GLY A 1 95 ? 6.650 18.703 -8.894 1.00 48.25 95 GLY A CA 1
ATOM 735 C C . GLY A 1 95 ? 7.174 19.952 -9.582 1.00 48.25 95 GLY A C 1
ATOM 736 O O . GLY A 1 95 ? 7.000 20.025 -10.818 1.00 48.25 95 GLY A O 1
#

Secondary structure (DSSP, 8-state):
----SHHHHHHHHHHHHHHHHHHHHHHHH----SS--PPPP-------TT---HHHHS-SS-STTPPPPTTTGGGGGGGGG-------S-S----

pLDDT: mean 80.76, std 15.54, range [36.97, 97.81]

Sequence (95 aa):
MFFISHRRRAFLRASGVSIALPLLESVGRGQATSEATETPRRMVCVGNEFGMFPGAFWPAETGRDYALTSLLQPLAAHRDNFTLFSHLDHGLKGG